Protein AF-A0A931XJT6-F1 (afdb_monomer_lite)

Foldseek 3Di:
DDDDDDDDDDDDDDDPVPPPPDPDDPVPCCPPDPDPPVQPVDQDQQPVPRDTDDDQDCADQVPRHGRPVNLVVQLVVQQVCVVVLFFPFKAKAADPQFDPVSVVRGPDGDHSVGPADPPDDPGPDPSGGNIDMDGHGPPPD

Secondary structure (DSSP, 8-state):
----------PPPPPGGGGSTTSS-TTTHHHHS----STTS--PBPTTT--B--TT-SB-TTT--B-HHHHHHHHHHHHHHHHTTSEEEEEEE--TT--HHHHTTBT-EE-GGGPPPSSPTT---TT----EEEEEETT--

Sequence (141 aa):
MTAQQRQSSVTPRPSPLARVATAVPRWLRGWLYPAPSDSNRDIQRCPGCGNSQEWYVHYCLVCGRALEGHYRRAQQEFAALAGEGAIRGVEVQPQPDACAACRALAGLLYAPAEMPRLPQSGCTHPKGCRCGYSGVGLQYV

Structure (mmCIF, N/CA/C/O backbone):
data_AF-A0A931XJT6-F1
#
_entry.id   AF-A0A931XJT6-F1
#
loop_
_atom_site.group_PDB
_atom_site.id
_atom_site.type_symbol
_atom_site.label_atom_id
_atom_site.label_alt_id
_atom_site.label_comp_id
_atom_site.label_asym_id
_atom_site.label_entity_id
_atom_site.label_seq_id
_atom_site.pdbx_PDB_ins_code
_atom_site.Cartn_x
_atom_site.Cartn_y
_atom_site.Cartn_z
_atom_site.occupancy
_atom_site.B_iso_or_equiv
_atom_site.auth_seq_id
_atom_site.auth_comp_id
_atom_site.auth_asym_id
_atom_site.auth_atom_id
_atom_site.pdbx_PDB_model_num
ATOM 1 N N . MET A 1 1 ? 38.017 36.776 -1.986 1.00 42.69 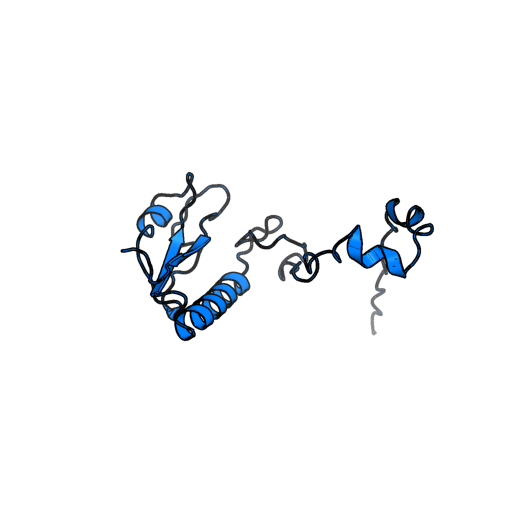1 MET A N 1
ATOM 2 C CA . MET A 1 1 ? 37.606 35.955 -3.145 1.00 42.69 1 MET A CA 1
ATOM 3 C C . MET A 1 1 ? 36.274 35.301 -2.806 1.00 42.69 1 MET A C 1
ATOM 5 O O . MET A 1 1 ? 36.259 34.246 -2.194 1.00 42.69 1 MET A O 1
ATOM 9 N N . THR A 1 2 ? 35.160 35.960 -3.118 1.00 42.94 2 THR A N 1
ATOM 10 C CA . THR A 1 2 ? 33.803 35.471 -2.823 1.00 42.94 2 THR A CA 1
ATOM 11 C C . THR A 1 2 ? 33.007 35.537 -4.119 1.00 42.94 2 THR A C 1
ATOM 13 O O . THR A 1 2 ? 32.684 36.617 -4.607 1.00 42.94 2 THR A O 1
ATOM 16 N N . ALA A 1 3 ? 32.788 34.372 -4.730 1.00 43.56 3 ALA A N 1
ATOM 17 C CA . ALA A 1 3 ? 32.067 34.228 -5.987 1.00 43.56 3 ALA A CA 1
ATOM 18 C C . ALA A 1 3 ? 30.559 34.353 -5.731 1.00 43.56 3 ALA A C 1
ATOM 20 O O . ALA A 1 3 ? 29.959 33.541 -5.030 1.00 43.56 3 ALA A O 1
ATOM 21 N N . GLN A 1 4 ? 29.962 35.405 -6.282 1.00 51.44 4 GLN A N 1
ATOM 22 C CA . GLN A 1 4 ? 28.553 35.743 -6.130 1.00 51.44 4 GLN A CA 1
ATOM 23 C C . GLN A 1 4 ? 27.741 35.011 -7.208 1.00 51.44 4 GLN A C 1
ATOM 25 O O . GLN A 1 4 ? 27.867 35.272 -8.405 1.00 51.44 4 GLN A O 1
ATOM 30 N N . GLN A 1 5 ? 26.941 34.043 -6.772 1.00 58.09 5 GLN A N 1
ATOM 31 C CA . GLN A 1 5 ? 26.177 33.131 -7.617 1.00 58.09 5 GLN A CA 1
ATOM 32 C C . GLN A 1 5 ? 24.893 33.823 -8.110 1.00 58.09 5 GLN A C 1
ATOM 34 O O . GLN A 1 5 ? 24.007 34.148 -7.321 1.00 58.09 5 GLN A O 1
ATOM 39 N N . ARG A 1 6 ? 24.801 34.085 -9.421 1.00 49.81 6 ARG A N 1
ATOM 40 C CA . ARG A 1 6 ? 23.616 34.664 -10.078 1.00 49.81 6 ARG A CA 1
ATOM 41 C C . ARG A 1 6 ? 22.511 33.608 -10.165 1.00 49.81 6 ARG A C 1
ATOM 43 O O . ARG A 1 6 ? 22.689 32.590 -10.827 1.00 49.81 6 ARG A O 1
ATOM 50 N N . GLN A 1 7 ? 21.376 33.853 -9.517 1.00 54.56 7 GLN A N 1
ATOM 51 C CA . GLN A 1 7 ? 20.161 33.059 -9.692 1.00 54.56 7 GLN A CA 1
ATOM 52 C C . GLN A 1 7 ? 19.330 33.669 -10.825 1.00 54.56 7 GLN A C 1
ATOM 54 O O . GLN A 1 7 ? 18.865 34.802 -10.725 1.00 54.56 7 GLN A O 1
ATOM 59 N N . SER A 1 8 ? 19.165 32.916 -11.910 1.00 45.34 8 SER A N 1
ATOM 60 C CA . SER A 1 8 ? 18.288 33.264 -13.028 1.00 45.34 8 SER A CA 1
ATOM 61 C C . SER A 1 8 ? 16.841 32.923 -12.666 1.00 45.34 8 SER A C 1
ATOM 63 O O . SER A 1 8 ? 16.478 31.753 -12.562 1.00 45.34 8 SER A O 1
ATOM 65 N N . SER A 1 9 ? 16.008 33.940 -12.466 1.00 46.00 9 SER A N 1
ATOM 66 C CA . SER A 1 9 ? 14.566 33.804 -12.269 1.00 46.00 9 SER A CA 1
ATOM 67 C C . SER A 1 9 ? 13.872 33.559 -13.613 1.00 46.00 9 SER A C 1
ATOM 69 O O . SER A 1 9 ? 13.748 34.452 -14.447 1.00 46.00 9 SER A O 1
ATOM 71 N N . VAL A 1 10 ? 13.405 32.330 -13.838 1.00 47.62 10 VAL A N 1
ATOM 72 C CA . VAL A 1 10 ? 12.512 32.005 -14.960 1.00 47.62 10 VAL A CA 1
ATOM 73 C C . VAL A 1 10 ? 11.081 32.314 -14.521 1.00 47.62 10 VAL A C 1
ATOM 75 O O . VAL A 1 10 ? 10.522 31.623 -13.670 1.00 47.62 10 VAL A O 1
ATOM 78 N N . THR A 1 11 ? 10.481 33.364 -15.076 1.00 44.47 11 THR A N 1
ATOM 79 C CA . THR A 1 11 ? 9.057 33.678 -14.898 1.00 44.47 11 THR A CA 1
ATOM 80 C C . THR A 1 11 ? 8.193 32.711 -15.720 1.00 44.47 11 THR A C 1
ATOM 82 O O . THR A 1 11 ? 8.427 32.555 -16.921 1.00 44.47 11 THR A O 1
ATOM 85 N N . PRO A 1 12 ? 7.177 32.051 -15.129 1.00 47.59 12 PRO A N 1
ATOM 86 C CA . PRO A 1 12 ? 6.266 31.206 -15.892 1.00 47.59 12 PRO A CA 1
ATOM 87 C C . PRO A 1 12 ? 5.347 32.056 -16.784 1.00 47.59 12 PRO A C 1
ATOM 89 O O . PRO A 1 12 ? 4.778 33.058 -16.348 1.00 47.59 12 PRO A O 1
ATOM 92 N N . ARG A 1 13 ? 5.189 31.641 -18.048 1.00 41.41 13 ARG A N 1
ATOM 93 C CA . ARG A 1 13 ? 4.221 32.220 -18.994 1.00 41.41 13 ARG A CA 1
ATOM 94 C C . ARG A 1 13 ? 2.787 31.977 -18.497 1.00 41.41 13 ARG A C 1
ATOM 96 O O . ARG A 1 13 ? 2.465 30.836 -18.166 1.00 41.41 13 ARG A O 1
ATOM 103 N N . PRO A 1 14 ? 1.902 32.989 -18.497 1.00 45.62 14 PRO A N 1
ATOM 104 C CA . PRO A 1 14 ? 0.492 32.773 -18.198 1.00 45.62 14 PRO A CA 1
ATOM 105 C C . PRO A 1 14 ? -0.196 31.988 -19.324 1.00 45.62 14 PRO A C 1
ATOM 107 O O . PRO A 1 14 ? 0.008 32.256 -20.510 1.00 45.62 14 PRO A O 1
ATOM 110 N N . SER A 1 15 ? -1.025 31.020 -18.930 1.00 45.34 15 SER A N 1
ATOM 111 C CA . SER A 1 15 ? -1.817 30.176 -19.831 1.00 45.34 15 SER A CA 1
ATOM 112 C C . SER A 1 15 ? -2.918 30.981 -20.553 1.00 45.34 15 SER A C 1
ATOM 114 O O . SER A 1 15 ? -3.523 31.869 -19.944 1.00 45.34 15 SER A O 1
ATOM 116 N N . PRO A 1 16 ? -3.251 30.655 -21.819 1.00 48.09 16 PRO A N 1
ATOM 117 C CA . PRO A 1 16 ? -4.210 31.405 -22.645 1.00 48.09 16 PRO A CA 1
ATOM 118 C C . PRO A 1 16 ? -5.663 31.387 -22.130 1.00 48.09 16 PRO A C 1
ATOM 120 O O . PRO A 1 16 ? -6.475 32.203 -22.558 1.00 48.09 16 PRO A O 1
ATOM 123 N N . LEU A 1 17 ? -5.993 30.519 -21.168 1.00 49.47 17 LEU A N 1
ATOM 124 C CA . LEU A 1 17 ? -7.334 30.414 -20.577 1.00 49.47 17 LEU A CA 1
ATOM 125 C C . LEU A 1 17 ? -7.678 31.544 -19.589 1.00 49.47 17 LEU A C 1
ATOM 127 O O . LEU A 1 17 ? -8.844 31.728 -19.248 1.00 49.47 17 LEU A O 1
ATOM 131 N N . ALA A 1 18 ? -6.702 32.350 -19.158 1.00 47.75 18 ALA A N 1
ATOM 132 C CA . ALA A 1 18 ? -6.928 33.418 -18.179 1.00 47.75 18 ALA A CA 1
ATOM 133 C C . ALA A 1 18 ? -7.786 34.592 -18.703 1.00 47.75 18 ALA A C 1
ATOM 135 O O . ALA A 1 18 ? -8.209 35.437 -17.918 1.00 47.75 18 ALA A O 1
ATOM 136 N N . ARG A 1 19 ? -8.054 34.673 -20.015 1.00 48.03 19 ARG A N 1
ATOM 137 C CA . ARG A 1 19 ? -8.720 35.837 -20.629 1.00 48.03 19 ARG A CA 1
ATOM 138 C C . ARG A 1 19 ? -10.248 35.758 -20.738 1.00 48.03 19 ARG A C 1
ATOM 140 O O . ARG A 1 19 ? -10.848 36.763 -21.096 1.00 48.03 19 ARG A O 1
ATOM 147 N N . VAL A 1 20 ? -10.892 34.635 -20.408 1.00 49.38 20 VAL A N 1
ATOM 148 C CA . VAL A 1 20 ? -12.352 34.462 -20.629 1.00 49.38 20 VAL A CA 1
ATOM 149 C C . VAL A 1 20 ? -13.200 34.652 -19.351 1.00 49.38 20 VAL A C 1
ATOM 151 O O . VAL A 1 20 ? -14.418 34.776 -19.413 1.00 49.38 20 VAL A O 1
ATOM 154 N N . ALA A 1 21 ? -12.592 34.751 -18.164 1.00 47.09 21 ALA A N 1
ATOM 155 C CA . ALA A 1 21 ? -13.305 34.637 -16.881 1.00 47.09 21 ALA A CA 1
ATOM 156 C C . ALA A 1 21 ? -13.842 35.951 -16.253 1.00 47.09 21 ALA A C 1
ATOM 158 O O . ALA A 1 21 ? -14.089 35.997 -15.040 1.00 47.09 21 ALA A O 1
ATOM 159 N N . THR A 1 22 ? -14.024 37.032 -17.019 1.00 52.00 22 THR A N 1
ATOM 160 C CA . THR A 1 22 ? -14.419 38.348 -16.465 1.00 52.00 22 THR A CA 1
ATOM 161 C C . THR A 1 22 ? -15.911 38.684 -16.552 1.00 52.00 22 THR A C 1
ATOM 163 O O . THR A 1 22 ? -16.328 39.648 -15.921 1.00 52.00 22 THR A O 1
ATOM 166 N N . ALA A 1 23 ? -16.747 37.886 -17.227 1.00 57.84 23 ALA A N 1
ATOM 167 C CA . ALA A 1 23 ? -18.147 38.258 -17.491 1.00 57.84 23 ALA A CA 1
ATOM 168 C C . ALA A 1 23 ? -19.214 37.637 -16.558 1.00 57.84 23 ALA A C 1
ATOM 170 O O . ALA A 1 23 ? -20.403 37.804 -16.812 1.00 57.84 23 ALA A O 1
ATOM 171 N N . VAL A 1 24 ? -18.840 36.924 -15.483 1.00 56.59 24 VAL A N 1
ATOM 172 C CA . VAL A 1 24 ? -19.825 36.254 -14.600 1.00 56.59 24 VAL A CA 1
ATOM 173 C C . VAL A 1 24 ? -19.908 36.926 -13.219 1.00 56.59 24 VAL A C 1
ATOM 175 O O . VAL A 1 24 ? -18.880 36.968 -12.522 1.00 56.59 24 VAL A O 1
ATOM 178 N N . PRO A 1 25 ? -21.104 37.399 -12.795 1.00 61.91 25 PRO A N 1
ATOM 179 C CA . PRO A 1 25 ? -21.340 38.020 -11.493 1.00 61.91 25 PRO A CA 1
ATOM 180 C C . PRO A 1 25 ? -20.919 37.126 -10.324 1.00 61.91 25 PRO A C 1
ATOM 182 O O . PRO A 1 25 ? -21.180 35.923 -10.301 1.00 61.91 25 PRO A O 1
ATOM 185 N N . ARG A 1 26 ? -20.276 37.732 -9.319 1.00 57.25 26 ARG A N 1
ATOM 186 C CA . ARG A 1 26 ? -19.612 37.039 -8.199 1.00 57.25 26 ARG A CA 1
ATOM 187 C C . ARG A 1 26 ? -20.535 36.122 -7.383 1.00 57.25 26 ARG A C 1
ATOM 189 O O . ARG A 1 26 ? -20.057 35.147 -6.820 1.00 57.25 26 ARG A O 1
ATOM 196 N N . TRP A 1 27 ? -21.831 36.421 -7.345 1.00 62.12 27 TRP A N 1
ATOM 197 C CA . TRP A 1 27 ? -22.847 35.692 -6.579 1.00 62.12 27 TRP A CA 1
ATOM 198 C C . TRP A 1 27 ? -23.390 34.438 -7.291 1.00 62.12 27 TRP A C 1
ATOM 200 O O . TRP A 1 27 ? -23.937 33.566 -6.629 1.00 62.12 27 TRP A O 1
ATOM 210 N N . LEU A 1 28 ? -23.179 34.295 -8.607 1.00 52.34 28 LEU A N 1
ATOM 211 C CA . LEU A 1 28 ? -23.591 33.114 -9.389 1.00 52.34 28 LEU A CA 1
ATOM 212 C C . LEU A 1 28 ? -22.477 32.069 -9.569 1.00 52.34 28 LEU A C 1
ATOM 214 O O . LEU A 1 28 ? -22.733 30.959 -10.032 1.00 52.34 28 LEU A O 1
ATOM 218 N N . ARG A 1 29 ? -21.233 32.383 -9.180 1.00 50.97 29 ARG A N 1
ATOM 219 C CA . ARG A 1 29 ? -20.090 31.465 -9.346 1.00 50.97 29 ARG A CA 1
ATOM 220 C C . ARG A 1 29 ? -20.136 30.229 -8.443 1.00 50.97 29 ARG A C 1
ATOM 222 O O . ARG A 1 29 ? -19.427 29.283 -8.742 1.00 50.97 29 ARG A O 1
ATOM 229 N N . GLY A 1 30 ? -20.948 30.224 -7.382 1.00 49.16 30 GLY A N 1
ATOM 230 C CA . GLY A 1 30 ? -21.030 29.102 -6.435 1.00 49.16 30 GLY A CA 1
ATOM 231 C C . GLY A 1 30 ? -21.931 27.937 -6.864 1.00 49.16 30 GLY A C 1
ATOM 232 O O . GLY A 1 30 ? -21.865 26.887 -6.240 1.00 49.16 30 GLY A O 1
ATOM 233 N N . TRP A 1 31 ? -22.770 28.112 -7.895 1.00 50.03 31 TRP A N 1
ATOM 234 C CA . TRP A 1 31 ? -23.753 27.100 -8.322 1.00 50.03 31 TRP A CA 1
ATOM 235 C C . TRP A 1 31 ? -23.431 26.447 -9.672 1.00 50.03 31 TRP A C 1
ATOM 237 O O . TRP A 1 31 ? -23.758 25.283 -9.867 1.00 50.03 31 TRP A O 1
ATOM 247 N N . LEU A 1 32 ? -22.783 27.162 -10.602 1.00 46.38 32 LEU A N 1
ATOM 248 C CA . LEU A 1 32 ? -22.429 26.598 -11.918 1.00 46.38 32 LEU A CA 1
ATOM 249 C C . LEU A 1 32 ? -21.047 25.937 -11.955 1.00 46.38 32 LEU A C 1
ATOM 251 O O . LEU A 1 32 ? -20.771 25.146 -12.851 1.00 46.38 32 LEU A O 1
ATOM 255 N N . TYR A 1 33 ? -20.192 26.253 -10.987 1.00 45.62 33 TYR A N 1
ATOM 256 C CA . TYR A 1 33 ? -18.911 25.597 -10.791 1.00 45.62 33 TYR A CA 1
ATOM 257 C C . TYR A 1 33 ? -18.805 25.315 -9.296 1.00 45.62 33 TYR A C 1
ATOM 259 O O . TYR A 1 33 ? -18.655 26.274 -8.532 1.00 45.62 33 TYR A O 1
ATOM 267 N N . PRO A 1 34 ? -18.888 24.052 -8.829 1.00 43.53 34 PRO A N 1
ATOM 268 C CA . PRO A 1 34 ? -18.310 23.761 -7.526 1.00 43.53 34 PRO A CA 1
ATOM 269 C C . PRO A 1 34 ? -16.890 24.334 -7.549 1.00 43.53 34 PRO A C 1
ATOM 271 O O . PRO A 1 34 ? -16.205 24.239 -8.577 1.00 43.53 34 PRO A O 1
ATOM 274 N N . ALA A 1 35 ? -16.472 24.999 -6.466 1.00 42.69 35 ALA A N 1
ATOM 275 C CA . ALA A 1 35 ? -15.073 25.379 -6.305 1.00 42.69 35 ALA A CA 1
ATOM 276 C C . ALA A 1 35 ? -14.223 24.181 -6.754 1.00 42.69 35 ALA A C 1
ATOM 278 O O . ALA A 1 35 ? -14.601 23.057 -6.398 1.00 42.69 35 ALA A O 1
ATOM 279 N N . PRO A 1 36 ? -13.171 24.370 -7.579 1.00 41.97 36 PRO A N 1
ATOM 280 C CA . PRO A 1 36 ? -12.309 23.256 -7.930 1.00 41.97 36 PRO A CA 1
ATOM 281 C C . PRO A 1 36 ? -11.991 22.553 -6.617 1.00 41.97 36 PRO A C 1
ATOM 283 O O . PRO A 1 36 ? -11.537 23.204 -5.672 1.00 41.97 36 PRO A O 1
ATOM 286 N N . SER A 1 37 ? -12.340 21.265 -6.531 1.00 49.81 37 SER A N 1
ATOM 287 C CA . SER A 1 37 ? -11.884 20.410 -5.443 1.00 49.81 37 SER A CA 1
ATOM 288 C C . SER A 1 37 ? -10.408 20.712 -5.218 1.00 49.81 37 SER A C 1
ATOM 290 O O . SER A 1 37 ? -9.720 21.089 -6.165 1.00 49.81 37 SER A O 1
ATOM 292 N N . ASP A 1 38 ? -9.911 20.533 -4.005 1.00 42.72 38 ASP A N 1
ATOM 293 C CA . ASP A 1 38 ? -8.503 20.672 -3.612 1.00 42.72 38 ASP A CA 1
ATOM 294 C C . ASP A 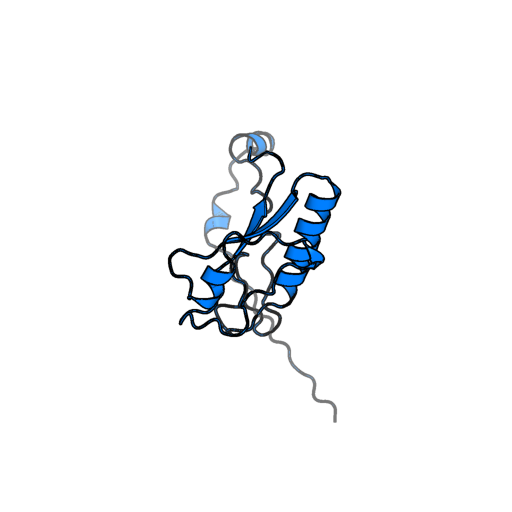1 38 ? -7.508 19.773 -4.415 1.00 42.72 38 ASP A C 1
ATOM 296 O O . ASP A 1 38 ? -6.438 19.419 -3.937 1.00 42.72 38 ASP A O 1
ATOM 300 N N . SER A 1 39 ? -7.789 19.428 -5.675 1.00 50.16 39 SER A N 1
ATOM 301 C CA . SER A 1 39 ? -6.987 18.704 -6.662 1.00 50.16 39 SER A CA 1
ATOM 302 C C . SER A 1 39 ? -5.671 19.390 -7.046 1.00 50.16 39 SER A C 1
ATOM 304 O O . SER A 1 39 ? -5.006 18.944 -7.973 1.00 50.16 39 SER A O 1
ATOM 306 N N . ASN A 1 40 ? -5.281 20.469 -6.361 1.00 42.34 40 ASN A N 1
ATOM 307 C CA . ASN A 1 40 ? -3.974 21.105 -6.522 1.00 42.34 40 ASN A CA 1
ATOM 308 C C . ASN A 1 40 ? -3.162 21.165 -5.214 1.00 42.34 40 ASN A C 1
ATOM 310 O O . ASN A 1 40 ? -2.070 21.730 -5.199 1.00 42.34 40 ASN A O 1
ATOM 314 N N . ARG A 1 41 ? -3.672 20.608 -4.105 1.00 44.16 41 ARG A N 1
ATOM 315 C CA . ARG A 1 41 ? -2.992 20.653 -2.797 1.00 44.16 41 ARG A CA 1
ATOM 316 C C . ARG A 1 41 ? -1.982 19.534 -2.575 1.00 44.16 41 ARG A C 1
ATOM 318 O O . ARG A 1 41 ? -1.218 19.548 -1.618 1.00 44.16 41 ARG A O 1
ATOM 325 N N . ASP A 1 42 ? -1.923 18.624 -3.524 1.00 50.06 42 ASP A N 1
ATOM 326 C CA . ASP A 1 42 ? -1.117 17.432 -3.470 1.00 50.06 42 ASP A CA 1
ATOM 327 C C . ASP A 1 42 ? -0.501 17.294 -4.872 1.00 50.06 42 ASP A C 1
ATOM 329 O O . ASP A 1 42 ? -0.915 16.505 -5.705 1.00 50.06 42 ASP A O 1
ATOM 333 N N . ILE A 1 43 ? 0.521 18.086 -5.176 1.00 54.25 43 ILE A N 1
ATOM 334 C CA . ILE A 1 43 ? 1.489 17.772 -6.231 1.00 54.25 43 ILE A CA 1
ATOM 335 C C . ILE A 1 43 ? 2.841 17.802 -5.531 1.00 54.25 43 ILE A C 1
ATOM 337 O O . ILE A 1 43 ? 3.491 18.844 -5.438 1.00 54.25 43 ILE A O 1
ATOM 341 N N . GLN A 1 44 ? 3.248 16.676 -4.943 1.00 58.03 44 GLN A N 1
ATOM 342 C CA . GLN A 1 44 ? 4.572 16.604 -4.330 1.00 58.03 44 GLN A CA 1
ATOM 343 C C . GLN A 1 44 ? 5.610 16.514 -5.439 1.00 58.03 44 GLN A C 1
ATOM 345 O O . GLN A 1 44 ? 5.518 15.706 -6.366 1.00 58.03 44 GLN A O 1
ATOM 350 N N . ARG A 1 45 ? 6.619 17.375 -5.339 1.00 67.81 45 ARG A N 1
ATOM 351 C CA . ARG A 1 45 ? 7.803 17.280 -6.180 1.00 67.81 45 ARG A CA 1
ATOM 352 C C . ARG A 1 45 ? 8.657 16.135 -5.671 1.00 67.81 45 ARG A C 1
ATOM 354 O O . ARG A 1 45 ? 8.922 16.040 -4.475 1.00 67.81 45 ARG A O 1
ATOM 361 N N . CYS A 1 46 ? 9.131 15.291 -6.580 1.00 64.00 46 CYS A N 1
ATOM 362 C CA . CYS A 1 46 ? 10.119 14.283 -6.230 1.00 64.00 46 CYS A CA 1
ATOM 363 C C . CYS A 1 46 ? 11.337 14.972 -5.575 1.00 64.00 46 CYS A C 1
ATOM 365 O O . CYS A 1 46 ? 11.945 15.823 -6.223 1.00 64.00 46 CYS A O 1
ATOM 367 N N . PRO A 1 47 ? 11.761 14.601 -4.352 1.00 62.22 47 PRO A N 1
ATOM 368 C CA . PRO A 1 47 ? 12.916 15.223 -3.696 1.00 62.22 47 PRO A CA 1
ATOM 369 C C . PRO A 1 47 ? 14.238 14.952 -4.433 1.00 62.22 47 PRO A C 1
ATOM 371 O O . PRO A 1 47 ? 15.227 15.629 -4.187 1.00 62.22 47 PRO A O 1
ATOM 374 N N . GLY A 1 48 ? 14.265 13.969 -5.343 1.00 67.56 48 GLY A N 1
ATOM 375 C CA . GLY A 1 48 ? 15.433 13.662 -6.166 1.00 67.56 48 GLY A CA 1
ATOM 376 C C . GLY A 1 48 ? 15.563 14.531 -7.421 1.00 67.56 48 GLY A C 1
ATOM 377 O O . GLY A 1 48 ? 16.650 15.018 -7.697 1.00 67.56 48 GLY A O 1
ATOM 378 N N . CYS A 1 49 ? 14.488 14.702 -8.200 1.00 75.25 49 CYS A N 1
ATOM 379 C CA . CYS A 1 49 ? 14.548 15.405 -9.496 1.00 75.25 49 CYS A CA 1
ATOM 380 C C . CYS A 1 49 ? 13.686 16.673 -9.579 1.00 75.25 49 CYS A C 1
ATOM 382 O O . CYS A 1 49 ? 13.713 17.367 -10.588 1.00 75.25 49 CYS A O 1
ATOM 384 N N . GLY A 1 50 ? 12.892 16.970 -8.552 1.00 72.25 50 GLY A N 1
ATOM 385 C CA . GLY A 1 50 ? 12.008 18.132 -8.507 1.00 72.25 50 GLY A CA 1
ATOM 386 C C . GLY A 1 50 ? 10.756 18.025 -9.380 1.00 72.25 50 GLY A C 1
ATOM 387 O O . GLY A 1 50 ? 9.949 18.954 -9.359 1.00 72.25 50 GLY A O 1
ATOM 388 N N . ASN A 1 51 ? 10.560 16.927 -10.124 1.00 76.25 51 ASN A N 1
ATOM 389 C CA . ASN A 1 51 ? 9.395 16.801 -10.994 1.00 76.25 51 ASN A CA 1
ATOM 390 C C . ASN A 1 51 ? 8.116 16.559 -10.186 1.00 76.25 51 ASN A C 1
ATOM 392 O O . ASN A 1 51 ? 8.097 15.740 -9.263 1.00 76.25 51 ASN A O 1
ATOM 396 N N . SER A 1 52 ? 7.052 17.262 -10.559 1.00 68.94 52 SER A N 1
ATOM 397 C CA . SER A 1 52 ? 5.694 17.035 -10.074 1.00 68.94 52 SER A CA 1
ATOM 398 C C . SER A 1 52 ? 5.155 15.718 -10.625 1.00 68.94 52 SER A C 1
ATOM 400 O O . SER A 1 52 ? 5.269 15.454 -11.823 1.00 68.94 52 SER A O 1
ATOM 402 N N . GLN A 1 53 ? 4.581 14.885 -9.763 1.00 61.69 53 GLN A N 1
ATOM 403 C CA . GLN A 1 53 ? 3.863 13.674 -10.158 1.00 61.69 53 GLN A CA 1
ATOM 404 C C . GLN A 1 53 ? 2.499 13.665 -9.462 1.00 61.69 53 GLN A C 1
ATOM 406 O O . GLN A 1 53 ? 2.379 14.148 -8.335 1.00 61.69 53 GLN A O 1
ATOM 411 N N . GLU A 1 54 ? 1.485 13.132 -10.139 1.00 55.00 54 GLU A N 1
ATOM 412 C CA . GLU A 1 54 ? 0.189 12.823 -9.531 1.00 55.00 54 GLU A CA 1
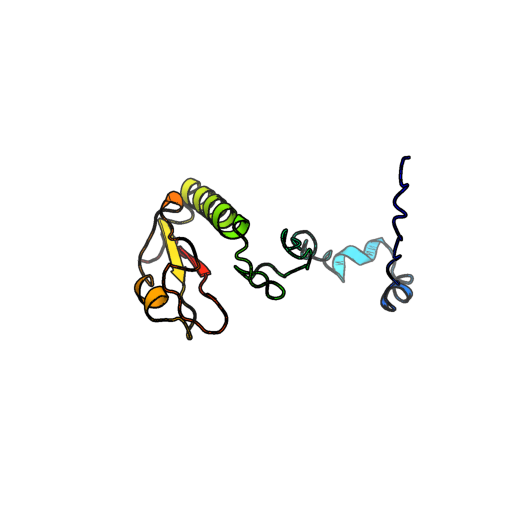ATOM 413 C C . GLU A 1 54 ? 0.321 11.581 -8.628 1.00 55.00 54 GLU A C 1
ATOM 415 O O . GLU A 1 54 ? 1.165 10.715 -8.862 1.00 55.00 54 GLU A O 1
ATOM 420 N N . TRP A 1 55 ? -0.502 11.497 -7.582 1.00 53.62 55 TRP A N 1
ATOM 421 C CA . TRP A 1 55 ? -0.331 10.660 -6.376 1.00 53.62 55 TRP A CA 1
ATOM 422 C C . TRP A 1 55 ? -0.371 9.141 -6.520 1.00 53.62 55 TRP A C 1
ATOM 424 O O . TRP A 1 55 ? -0.392 8.425 -5.524 1.00 53.62 55 TRP A O 1
ATOM 434 N N . TYR A 1 56 ? -0.323 8.621 -7.735 1.00 50.78 56 TYR A N 1
ATOM 435 C CA . TYR A 1 56 ? -0.514 7.199 -7.995 1.00 50.78 56 TYR A CA 1
ATOM 436 C C . TYR A 1 56 ? 0.789 6.432 -8.228 1.00 50.78 56 TYR A C 1
ATOM 438 O O . TYR A 1 56 ? 0.751 5.246 -8.553 1.00 50.78 56 TYR A O 1
ATOM 446 N N . VAL A 1 57 ? 1.952 7.077 -8.076 1.00 55.31 57 VAL A N 1
ATOM 447 C CA . VAL A 1 57 ? 3.236 6.461 -8.431 1.00 55.31 57 VAL A CA 1
ATOM 448 C C . VAL A 1 57 ? 4.151 6.332 -7.213 1.00 55.31 57 VAL A C 1
ATOM 450 O O . VAL A 1 57 ? 4.691 7.308 -6.704 1.00 55.31 57 VAL A O 1
ATOM 453 N N . HIS A 1 58 ? 4.388 5.091 -6.772 1.00 64.44 58 HIS A N 1
ATOM 454 C CA . HIS A 1 58 ? 5.338 4.750 -5.696 1.00 64.44 58 HIS A CA 1
ATOM 455 C C . HIS A 1 58 ? 6.804 5.106 -6.026 1.00 64.44 58 HIS A C 1
ATOM 457 O O . HIS A 1 58 ? 7.691 5.045 -5.170 1.00 64.44 58 HIS A O 1
ATOM 463 N N . TYR A 1 59 ? 7.067 5.489 -7.273 1.00 64.69 59 TYR A N 1
ATOM 464 C CA . TYR A 1 59 ? 8.359 5.888 -7.804 1.00 64.69 59 TYR A CA 1
ATOM 465 C C . TYR A 1 59 ? 8.187 7.119 -8.695 1.00 64.69 59 TYR A C 1
ATOM 467 O O . TYR A 1 59 ? 7.155 7.315 -9.325 1.00 64.69 59 TYR A O 1
ATOM 475 N N . CYS A 1 60 ? 9.205 7.967 -8.787 1.00 64.94 60 CYS A N 1
ATOM 476 C CA . CYS A 1 60 ? 9.171 9.059 -9.754 1.00 64.94 60 CYS A CA 1
ATOM 477 C C . CYS A 1 60 ? 9.340 8.510 -11.181 1.00 64.94 60 CYS A C 1
ATOM 479 O O . CYS A 1 60 ? 10.365 7.892 -11.464 1.00 64.94 60 CYS A O 1
ATOM 481 N N . LEU A 1 61 ? 8.408 8.791 -12.101 1.00 62.56 61 LEU A N 1
ATOM 482 C CA . LEU A 1 61 ? 8.510 8.340 -13.501 1.00 62.56 61 LEU A CA 1
ATOM 483 C C . LEU A 1 61 ? 9.709 8.941 -14.255 1.00 62.56 61 LEU A C 1
ATOM 485 O O . LEU A 1 61 ? 10.124 8.392 -15.268 1.00 62.56 61 LEU A O 1
ATOM 489 N N . VAL A 1 62 ? 10.269 10.056 -13.770 1.00 69.94 62 VAL A N 1
ATOM 490 C CA . VAL A 1 62 ? 11.410 10.730 -14.414 1.00 69.94 62 VAL A CA 1
ATOM 491 C C . VAL A 1 62 ? 12.749 10.171 -13.956 1.00 69.94 62 VAL A C 1
ATOM 493 O O . VAL A 1 62 ? 13.620 9.931 -14.783 1.00 69.94 62 VAL A O 1
ATOM 496 N N . CYS A 1 63 ? 12.942 9.979 -12.650 1.00 66.44 63 CYS A N 1
ATOM 497 C CA . CYS A 1 63 ? 14.241 9.558 -12.115 1.00 66.44 63 CYS A CA 1
ATOM 498 C C . CYS A 1 63 ? 14.260 8.136 -11.542 1.00 66.44 63 CYS A C 1
ATOM 500 O O . CYS A 1 63 ? 15.295 7.706 -11.043 1.00 66.44 63 CYS A O 1
ATOM 502 N N . GLY A 1 64 ? 13.132 7.421 -11.552 1.00 61.03 64 GLY A N 1
ATOM 503 C CA . GLY A 1 64 ? 13.022 6.037 -11.080 1.00 61.03 64 GLY A CA 1
ATOM 504 C C . GLY A 1 64 ? 13.178 5.851 -9.567 1.00 61.03 64 GLY A C 1
ATOM 505 O O . GLY A 1 64 ? 13.132 4.724 -9.081 1.00 61.03 64 GLY A O 1
ATOM 506 N N . ARG A 1 65 ? 13.361 6.930 -8.794 1.00 62.62 65 ARG A N 1
ATOM 507 C CA . ARG A 1 65 ? 13.565 6.847 -7.343 1.00 62.62 65 ARG A CA 1
ATOM 508 C C . ARG A 1 65 ? 12.259 6.476 -6.642 1.00 62.62 65 ARG A C 1
ATOM 510 O O . ARG A 1 65 ? 11.249 7.153 -6.846 1.00 62.62 65 ARG A O 1
ATOM 517 N N . ALA A 1 66 ? 12.312 5.459 -5.782 1.00 62.59 66 ALA A N 1
ATOM 518 C CA . ALA A 1 66 ? 11.239 5.152 -4.845 1.00 62.59 66 ALA A CA 1
ATOM 519 C C . ALA A 1 66 ? 11.014 6.352 -3.916 1.00 62.59 66 ALA A C 1
ATOM 521 O O . ALA A 1 66 ? 11.948 6.904 -3.328 1.00 62.59 66 ALA A O 1
ATOM 522 N N . LEU A 1 67 ? 9.770 6.794 -3.819 1.00 66.00 67 LEU A N 1
ATOM 523 C CA . LEU A 1 67 ? 9.394 7.910 -2.966 1.00 66.00 67 LEU A CA 1
ATOM 524 C C . LEU A 1 67 ? 9.091 7.339 -1.577 1.00 66.00 67 LEU A C 1
ATOM 526 O O . LEU A 1 67 ? 7.948 7.038 -1.250 1.00 66.00 67 LEU A O 1
ATOM 530 N N . GLU A 1 68 ? 10.139 7.191 -0.763 1.00 62.06 68 GLU A N 1
ATOM 531 C CA . GLU A 1 68 ? 10.113 6.676 0.621 1.00 62.06 68 GLU A CA 1
ATOM 532 C C . GLU A 1 68 ? 8.981 7.287 1.485 1.00 62.06 68 GLU A C 1
ATOM 534 O O . GLU A 1 68 ? 8.453 6.652 2.398 1.00 62.06 68 GLU A O 1
ATOM 539 N N . GLY A 1 69 ? 8.556 8.515 1.160 1.00 67.50 69 GLY A N 1
ATOM 540 C CA . GLY A 1 69 ? 7.446 9.208 1.814 1.00 67.50 69 GLY A CA 1
ATOM 541 C C . GLY A 1 69 ? 6.060 8.588 1.592 1.00 67.50 69 GLY A C 1
ATOM 542 O O . GLY A 1 69 ? 5.216 8.713 2.477 1.00 67.50 69 GLY A O 1
ATOM 543 N N . HIS A 1 70 ? 5.810 7.891 0.476 1.00 71.88 70 HIS A N 1
ATOM 544 C CA . HIS A 1 70 ? 4.490 7.301 0.209 1.00 71.88 70 HIS A CA 1
ATOM 545 C C . HIS A 1 70 ? 4.179 6.130 1.132 1.00 71.88 70 HIS A C 1
ATOM 547 O O . HIS A 1 70 ? 3.055 6.021 1.607 1.00 71.88 70 HIS A O 1
ATOM 553 N N . TYR A 1 71 ? 5.171 5.287 1.433 1.00 80.12 71 TYR A N 1
ATOM 554 C CA . TYR A 1 71 ? 4.970 4.167 2.349 1.00 80.12 71 TYR A CA 1
ATOM 555 C C . TYR A 1 71 ? 4.584 4.655 3.746 1.00 80.12 71 TYR A C 1
ATOM 557 O O . TYR A 1 71 ? 3.572 4.220 4.284 1.00 80.12 71 TYR A O 1
ATOM 565 N N . ARG A 1 72 ? 5.351 5.602 4.306 1.00 82.56 72 ARG A N 1
ATOM 566 C CA . ARG A 1 72 ? 5.093 6.133 5.652 1.00 82.56 72 ARG A CA 1
ATOM 567 C C . ARG A 1 72 ? 3.727 6.814 5.740 1.00 82.56 72 ARG A C 1
ATOM 569 O O . ARG A 1 72 ? 3.043 6.644 6.742 1.00 82.56 72 ARG A O 1
ATOM 576 N N . ARG A 1 73 ? 3.330 7.564 4.707 1.00 82.06 73 ARG A N 1
ATOM 577 C CA . ARG A 1 73 ? 2.030 8.242 4.682 1.00 82.06 73 ARG A CA 1
ATOM 578 C C . ARG A 1 73 ? 0.875 7.243 4.614 1.00 82.06 73 ARG A C 1
ATOM 580 O O . ARG A 1 73 ? -0.007 7.313 5.458 1.00 82.06 73 ARG A O 1
ATOM 587 N N . ALA A 1 74 ? 0.943 6.268 3.706 1.00 85.56 74 ALA A N 1
ATOM 588 C CA . ALA A 1 74 ? -0.052 5.199 3.637 1.00 85.56 74 ALA A CA 1
ATOM 589 C C . ALA A 1 74 ? -0.151 4.446 4.977 1.00 85.56 74 ALA A C 1
ATOM 591 O O . ALA A 1 74 ? -1.244 4.185 5.465 1.00 85.56 74 ALA A O 1
ATOM 592 N N . GLN A 1 75 ? 0.986 4.186 5.632 1.00 89.31 75 GLN A N 1
ATOM 593 C CA . GLN A 1 75 ? 1.025 3.579 6.964 1.00 89.31 75 GLN A CA 1
ATOM 594 C C . GLN A 1 75 ? 0.247 4.394 8.002 1.00 89.31 75 GLN A C 1
ATOM 596 O O . GLN A 1 75 ? -0.513 3.831 8.784 1.00 89.31 75 GLN A O 1
ATOM 601 N N . GLN A 1 76 ? 0.436 5.715 8.011 1.00 89.94 76 GLN A N 1
ATOM 602 C CA . GLN A 1 76 ? -0.241 6.632 8.931 1.00 89.94 76 GLN A CA 1
ATOM 603 C C . GLN A 1 76 ? -1.741 6.732 8.645 1.00 89.94 76 GLN A C 1
ATOM 605 O O . GLN A 1 76 ? -2.536 6.694 9.579 1.00 89.94 76 GLN A O 1
ATOM 610 N N . GLU A 1 77 ? -2.126 6.821 7.373 1.00 90.44 77 GLU A N 1
ATOM 611 C CA . GLU A 1 77 ? -3.527 6.883 6.945 1.00 90.44 77 GLU A CA 1
ATOM 612 C C . GLU A 1 77 ? -4.278 5.610 7.346 1.00 90.44 77 GLU A C 1
ATOM 614 O O . GLU A 1 77 ? -5.310 5.680 8.011 1.00 90.44 77 GLU A O 1
ATOM 619 N N . PHE A 1 78 ? -3.729 4.433 7.038 1.00 93.25 78 PHE A N 1
ATOM 620 C CA . PHE A 1 78 ? -4.351 3.175 7.444 1.00 93.25 78 PHE A CA 1
ATOM 621 C C . PHE A 1 78 ? -4.314 2.957 8.959 1.00 93.25 78 PHE A C 1
ATOM 623 O O . PHE A 1 78 ? -5.243 2.367 9.503 1.00 93.25 78 PHE A O 1
ATOM 630 N N . ALA A 1 79 ? -3.286 3.440 9.662 1.00 93.81 79 ALA A N 1
ATOM 631 C CA . ALA A 1 79 ? -3.257 3.389 11.122 1.00 93.81 79 ALA A CA 1
ATOM 632 C C . ALA A 1 79 ? -4.383 4.229 11.744 1.00 93.81 79 ALA A C 1
ATOM 634 O O . ALA A 1 79 ? -5.024 3.767 12.685 1.00 93.81 79 ALA A O 1
ATOM 635 N N . ALA A 1 80 ? -4.656 5.419 11.199 1.00 92.56 80 ALA A N 1
ATOM 636 C CA . ALA A 1 80 ? -5.776 6.250 11.632 1.00 92.56 80 ALA A CA 1
ATOM 637 C C . ALA A 1 80 ? -7.121 5.546 11.383 1.00 92.56 80 ALA A C 1
ATOM 639 O O . ALA A 1 80 ? -7.902 5.376 12.315 1.00 92.56 80 ALA A O 1
ATOM 640 N N . LEU A 1 81 ? -7.336 5.025 10.169 1.00 91.62 81 LEU A N 1
ATOM 641 C CA . LEU A 1 81 ? -8.560 4.293 9.815 1.00 91.62 81 LEU A CA 1
ATOM 642 C C . LEU A 1 81 ? -8.776 3.040 10.677 1.00 91.62 81 LEU A C 1
ATOM 644 O O . LEU A 1 81 ? -9.908 2.719 11.036 1.00 91.62 81 LEU A O 1
ATOM 648 N N . ALA A 1 82 ? -7.706 2.320 11.017 1.00 92.06 82 ALA A N 1
ATOM 649 C CA . ALA A 1 82 ? -7.785 1.167 11.909 1.00 92.06 82 ALA A CA 1
ATOM 650 C C . ALA A 1 82 ? -8.105 1.590 13.352 1.00 92.06 82 ALA A C 1
ATOM 652 O O . ALA A 1 82 ? -8.908 0.937 14.013 1.00 92.06 82 ALA A O 1
ATOM 653 N N . GLY A 1 83 ? -7.523 2.697 13.829 1.00 92.19 83 GLY A N 1
ATOM 654 C CA . GLY A 1 83 ? -7.813 3.267 15.149 1.00 92.19 83 GLY A CA 1
ATOM 655 C C . GLY A 1 83 ? -9.261 3.743 15.304 1.00 92.19 83 GLY A C 1
ATOM 656 O O . GLY A 1 83 ? -9.826 3.644 16.389 1.00 92.19 83 GLY A O 1
ATOM 657 N N . GLU A 1 84 ? -9.879 4.194 14.212 1.00 92.56 84 GLU A N 1
ATOM 658 C CA . GLU A 1 84 ? -11.303 4.550 14.139 1.00 92.56 84 GLU A CA 1
ATOM 659 C C . GLU A 1 84 ? -12.227 3.327 13.977 1.00 92.56 84 GLU A C 1
ATOM 661 O O . GLU A 1 84 ? -13.449 3.460 14.014 1.00 92.56 84 GLU A O 1
ATOM 666 N N . GLY A 1 85 ? -11.667 2.128 13.782 1.00 91.75 85 GLY A N 1
ATOM 667 C CA . GLY A 1 85 ? -12.431 0.910 13.511 1.00 91.75 85 GLY A CA 1
ATOM 668 C C . GLY A 1 85 ? -13.063 0.865 12.114 1.00 91.75 85 GLY A C 1
ATOM 669 O O . GLY A 1 85 ? -13.914 0.018 11.861 1.00 91.75 85 GLY A O 1
ATOM 670 N N . ALA A 1 86 ? -12.663 1.744 11.189 1.00 90.44 86 ALA A N 1
ATOM 671 C CA . ALA A 1 86 ? -13.181 1.759 9.820 1.00 90.44 86 ALA A CA 1
ATOM 672 C C . ALA A 1 86 ? -12.674 0.564 8.991 1.00 90.44 86 ALA A C 1
ATOM 674 O O . ALA A 1 86 ? -13.366 0.070 8.098 1.00 90.44 86 ALA A O 1
ATOM 675 N N . ILE A 1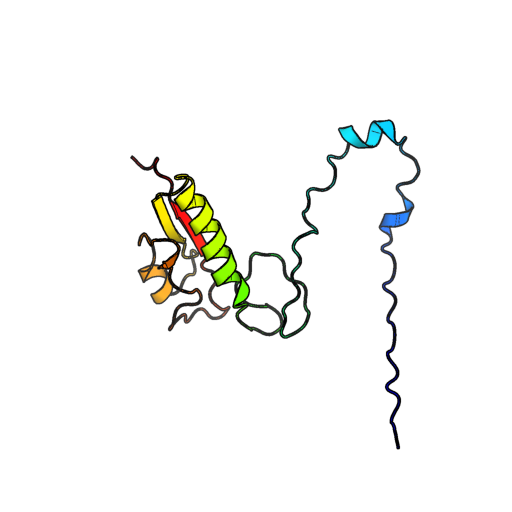 87 ? -11.468 0.079 9.300 1.00 93.56 87 ILE A N 1
ATOM 676 C CA . ILE A 1 87 ? -10.845 -1.073 8.645 1.00 93.56 87 ILE A CA 1
ATOM 677 C C . ILE A 1 87 ? -10.369 -2.094 9.678 1.00 93.56 87 ILE A C 1
ATOM 679 O O . ILE A 1 87 ? -9.943 -1.738 10.774 1.00 93.56 87 ILE A O 1
ATOM 683 N N . ARG A 1 88 ? -10.389 -3.374 9.299 1.00 92.50 88 ARG A N 1
ATOM 684 C CA . ARG A 1 88 ? -9.789 -4.469 10.078 1.00 92.50 88 ARG A CA 1
ATOM 685 C C . ARG A 1 88 ? -8.294 -4.638 9.811 1.00 92.50 88 ARG A C 1
ATOM 687 O O . ARG A 1 88 ? -7.591 -5.259 10.600 1.00 92.50 88 ARG A O 1
ATOM 694 N N . GLY A 1 89 ? -7.825 -4.138 8.673 1.00 92.94 89 GLY A N 1
ATOM 695 C CA . GLY A 1 89 ? -6.443 -4.261 8.239 1.00 92.94 89 GLY A CA 1
ATOM 696 C C . GLY A 1 89 ? -6.253 -3.787 6.806 1.00 92.94 89 GLY A C 1
ATOM 697 O O . GLY A 1 89 ? -7.172 -3.264 6.174 1.00 92.94 89 GLY A O 1
ATOM 698 N N . VAL A 1 90 ? -5.041 -3.980 6.311 1.00 93.94 90 VAL A N 1
ATOM 699 C CA . VAL A 1 90 ? -4.591 -3.548 4.991 1.00 93.94 90 VAL A CA 1
ATOM 700 C C . VAL A 1 90 ? -4.175 -4.773 4.198 1.00 93.94 90 VAL A C 1
ATOM 702 O O . VAL A 1 90 ? -3.482 -5.639 4.721 1.00 93.94 90 VAL A O 1
ATOM 705 N N . GLU A 1 91 ? -4.552 -4.840 2.933 1.00 93.75 91 GLU A N 1
ATOM 706 C CA . GLU A 1 91 ? -4.071 -5.855 2.002 1.00 93.75 91 GLU A CA 1
ATOM 707 C C . GLU A 1 91 ? -3.274 -5.214 0.866 1.00 93.75 91 GLU A C 1
ATOM 709 O O . GLU A 1 91 ? -3.480 -4.050 0.504 1.00 93.75 91 GLU A O 1
ATOM 714 N N . VAL A 1 92 ? -2.354 -5.979 0.281 1.00 91.06 92 VAL A N 1
ATOM 715 C CA . VAL A 1 92 ? -1.699 -5.576 -0.965 1.00 91.06 92 VAL A CA 1
ATOM 716 C C . VAL A 1 92 ? -2.623 -5.925 -2.119 1.00 91.06 92 VAL A C 1
ATOM 718 O O . VAL A 1 92 ? -2.982 -7.087 -2.303 1.00 91.06 92 VAL A O 1
ATOM 721 N N . GLN A 1 93 ? -2.962 -4.926 -2.929 1.00 91.06 93 GLN A N 1
ATOM 722 C CA . GLN A 1 93 ? -3.760 -5.108 -4.131 1.00 91.06 93 GLN A CA 1
ATOM 723 C C . GLN A 1 93 ? -2.830 -5.176 -5.352 1.00 91.06 93 GLN A C 1
ATOM 725 O O . GLN A 1 93 ? -2.371 -4.136 -5.853 1.00 91.06 93 GLN A O 1
ATOM 730 N N . PRO A 1 94 ? -2.479 -6.388 -5.827 1.00 89.06 94 PRO A N 1
ATOM 731 C CA . PRO A 1 94 ? -1.675 -6.528 -7.027 1.00 89.06 94 PRO A CA 1
ATOM 732 C C . PRO A 1 94 ? -2.451 -6.040 -8.251 1.00 89.06 94 PRO A C 1
ATOM 734 O O . PRO A 1 94 ? -3.651 -6.267 -8.389 1.00 89.06 94 PRO A O 1
ATOM 737 N N . GLN A 1 95 ? -1.743 -5.407 -9.181 1.00 88.50 95 GLN A N 1
ATOM 738 C CA . GLN A 1 95 ? -2.301 -5.107 -10.498 1.00 88.50 95 GLN A CA 1
ATOM 739 C C . GLN A 1 95 ? -2.484 -6.391 -11.330 1.00 88.50 95 GLN A C 1
ATOM 741 O O . GLN A 1 95 ? -1.808 -7.393 -11.072 1.00 88.50 95 GLN A O 1
ATOM 746 N N . PRO A 1 96 ? -3.333 -6.379 -12.375 1.00 87.56 96 PRO A N 1
ATOM 747 C CA . PRO A 1 96 ? -3.512 -7.535 -13.257 1.00 87.56 96 PRO A CA 1
ATOM 748 C C . PRO A 1 96 ? -2.210 -8.032 -13.907 1.00 87.56 96 PRO A C 1
ATOM 750 O O . PRO A 1 96 ? -2.070 -9.227 -14.167 1.00 87.56 96 PRO A O 1
ATOM 753 N N . ASP A 1 97 ? -1.245 -7.135 -14.125 1.00 86.81 97 ASP A N 1
ATOM 754 C CA . ASP A 1 97 ? 0.097 -7.390 -14.666 1.00 86.81 97 ASP A CA 1
ATOM 755 C C . ASP A 1 97 ? 1.168 -7.619 -13.580 1.00 86.81 97 ASP A C 1
ATOM 757 O O . ASP A 1 97 ? 2.360 -7.678 -13.879 1.00 86.81 97 ASP A O 1
ATOM 761 N N . ALA A 1 98 ? 0.778 -7.778 -12.311 1.00 87.25 98 ALA A N 1
ATOM 762 C CA . ALA A 1 98 ? 1.722 -7.937 -11.210 1.00 87.25 98 ALA A CA 1
ATOM 763 C C . ALA A 1 98 ? 2.624 -9.171 -11.371 1.00 87.25 98 ALA A C 1
ATOM 765 O O . ALA A 1 98 ? 2.193 -10.243 -11.816 1.00 87.25 98 ALA A O 1
ATOM 766 N N . CYS A 1 99 ? 3.880 -9.023 -10.939 1.00 89.25 99 CYS A N 1
ATOM 767 C CA . CYS A 1 99 ? 4.854 -10.111 -10.891 1.00 89.25 99 CYS A CA 1
ATOM 768 C C . CYS A 1 99 ? 4.486 -11.167 -9.832 1.00 89.25 99 CYS A C 1
ATOM 770 O O . CYS A 1 99 ? 3.695 -10.902 -8.924 1.00 89.25 99 CYS A O 1
ATOM 772 N N . ALA A 1 100 ? 5.097 -12.353 -9.919 1.00 90.00 100 ALA A N 1
ATOM 773 C CA . ALA A 1 100 ? 4.833 -13.463 -8.998 1.00 90.00 100 ALA A CA 1
ATOM 774 C C . ALA A 1 100 ? 5.049 -13.084 -7.519 1.00 90.00 100 ALA A C 1
ATOM 776 O O . ALA A 1 100 ? 4.219 -13.423 -6.681 1.00 90.00 100 ALA A O 1
ATOM 777 N N . ALA A 1 101 ? 6.096 -12.307 -7.215 1.00 88.00 101 ALA A N 1
ATOM 778 C CA . ALA A 1 101 ? 6.376 -11.841 -5.855 1.00 88.00 101 ALA A CA 1
ATOM 779 C C . ALA A 1 101 ? 5.236 -10.979 -5.287 1.00 88.00 101 ALA A C 1
ATOM 781 O O . ALA A 1 101 ? 4.810 -11.177 -4.155 1.00 88.00 101 ALA A O 1
ATOM 782 N N . CYS A 1 102 ? 4.690 -10.054 -6.081 1.00 87.69 102 CYS A N 1
ATOM 783 C CA . CYS A 1 102 ? 3.574 -9.217 -5.640 1.00 87.69 102 CYS A CA 1
ATOM 784 C C . CYS A 1 102 ? 2.256 -9.995 -5.542 1.00 87.69 102 CYS A C 1
ATOM 786 O O . CYS A 1 102 ? 1.454 -9.708 -4.661 1.00 87.69 102 CYS A O 1
ATOM 788 N N . ARG A 1 103 ? 2.028 -10.988 -6.414 1.00 90.62 103 ARG A N 1
ATOM 789 C CA . ARG A 1 103 ? 0.840 -11.857 -6.333 1.00 90.62 103 ARG A CA 1
ATOM 790 C C . ARG A 1 103 ? 0.836 -12.721 -5.078 1.00 90.62 103 ARG A C 1
ATOM 792 O O . ARG A 1 103 ? -0.234 -12.972 -4.544 1.00 90.62 103 ARG A O 1
ATOM 799 N N . ALA A 1 104 ? 2.005 -13.133 -4.594 1.00 91.56 104 ALA A N 1
ATOM 800 C CA . ALA A 1 104 ? 2.117 -13.901 -3.356 1.00 91.56 104 ALA A CA 1
ATOM 801 C C . ALA A 1 104 ? 1.664 -13.115 -2.110 1.00 91.56 104 ALA A C 1
ATOM 803 O O . ALA A 1 104 ? 1.353 -13.723 -1.093 1.00 91.56 104 ALA A O 1
ATOM 804 N N . LEU A 1 105 ? 1.609 -11.780 -2.189 1.00 90.50 105 LEU A N 1
ATOM 805 C CA . LEU A 1 105 ? 1.092 -10.928 -1.114 1.00 90.50 105 LEU A CA 1
ATOM 806 C C . LEU A 1 105 ? -0.420 -10.688 -1.188 1.00 90.50 105 LEU A C 1
ATOM 808 O O . LEU A 1 105 ? -0.991 -10.087 -0.280 1.00 90.50 105 LEU A O 1
ATOM 812 N N . ALA A 1 106 ? -1.065 -11.107 -2.276 1.00 89.25 106 ALA A N 1
ATOM 813 C CA . ALA A 1 106 ? -2.487 -10.886 -2.481 1.00 89.25 106 ALA A CA 1
ATOM 814 C C . ALA A 1 106 ? -3.314 -11.669 -1.455 1.00 89.25 106 ALA A C 1
ATOM 816 O O . ALA A 1 106 ? -3.031 -12.835 -1.185 1.00 89.25 106 ALA A O 1
ATOM 817 N N . GLY A 1 107 ? -4.351 -11.034 -0.906 1.00 87.38 107 GLY A N 1
ATOM 818 C CA . GLY A 1 107 ? -5.259 -11.659 0.062 1.00 87.38 107 GLY A CA 1
ATOM 819 C C . GLY A 1 107 ? -4.668 -11.865 1.462 1.00 87.38 107 GLY A C 1
ATOM 820 O O . GLY A 1 107 ? -5.363 -12.372 2.342 1.00 87.38 107 GLY A O 1
ATOM 821 N N . LEU A 1 108 ? -3.414 -11.463 1.696 1.00 93.56 108 LEU A N 1
ATOM 822 C CA . LEU A 1 108 ? -2.849 -11.387 3.038 1.00 93.56 108 LEU A CA 1
ATOM 823 C C . LEU A 1 108 ? -3.303 -10.088 3.706 1.00 93.56 108 LEU A C 1
ATOM 825 O O . LEU A 1 108 ? -3.177 -9.003 3.136 1.00 93.56 108 LEU A O 1
ATOM 829 N N . LEU A 1 109 ? -3.826 -10.218 4.925 1.00 94.50 109 LEU A N 1
ATOM 830 C CA . LEU A 1 109 ? -4.243 -9.089 5.744 1.00 94.50 109 LEU A CA 1
ATOM 831 C C . LEU A 1 109 ? -3.128 -8.723 6.722 1.00 94.50 109 LEU A C 1
ATOM 833 O O . LEU A 1 109 ? -2.701 -9.553 7.522 1.00 94.50 109 LEU A O 1
ATOM 837 N N . TYR A 1 110 ? -2.714 -7.465 6.685 1.00 94.94 110 TYR A N 1
ATOM 838 C CA . TYR A 1 110 ? -1.685 -6.897 7.542 1.00 94.94 110 TYR A CA 1
ATOM 839 C C . TYR A 1 110 ? -2.284 -5.871 8.498 1.00 94.94 110 TYR A C 1
ATOM 841 O O . TYR A 1 110 ? -3.184 -5.107 8.131 1.00 94.94 110 TYR A O 1
ATOM 849 N N . ALA A 1 111 ? -1.731 -5.778 9.707 1.00 94.44 111 ALA A N 1
ATOM 850 C CA . ALA A 1 111 ? -1.892 -4.566 10.495 1.00 94.44 111 ALA A CA 1
ATOM 851 C C . ALA A 1 111 ? -1.201 -3.393 9.766 1.00 94.44 111 ALA A C 1
ATOM 853 O O . ALA A 1 111 ? -0.169 -3.607 9.123 1.00 94.44 111 ALA A O 1
ATOM 854 N N . PRO A 1 112 ? -1.686 -2.142 9.883 1.00 92.50 112 PRO A N 1
ATOM 855 C CA . PRO A 1 112 ? -1.047 -0.995 9.231 1.00 92.50 112 PRO A CA 1
ATOM 856 C C . PRO A 1 112 ? 0.461 -0.882 9.521 1.00 92.50 112 PRO A C 1
ATOM 858 O O . PRO A 1 112 ? 1.255 -0.611 8.623 1.00 92.50 112 PRO A O 1
ATOM 861 N N . ALA A 1 113 ? 0.887 -1.171 10.754 1.00 91.56 113 ALA A N 1
ATOM 862 C CA . ALA A 1 113 ? 2.300 -1.149 11.142 1.00 91.56 113 ALA A CA 1
ATOM 863 C C . ALA A 1 113 ? 3.151 -2.243 10.462 1.00 91.56 113 ALA A C 1
ATOM 865 O O . ALA A 1 113 ? 4.348 -2.044 10.259 1.00 91.56 113 ALA A O 1
ATOM 866 N N . GLU A 1 114 ? 2.532 -3.359 10.081 1.00 93.06 114 GLU A N 1
ATOM 867 C CA . GLU A 1 114 ? 3.175 -4.549 9.509 1.00 93.06 114 GLU A CA 1
ATOM 868 C C . GLU A 1 114 ? 3.028 -4.632 7.986 1.00 93.06 114 GLU A C 1
ATOM 870 O O . GLU A 1 114 ? 3.547 -5.561 7.364 1.00 93.06 114 GLU A O 1
ATOM 875 N N . MET A 1 115 ? 2.319 -3.677 7.372 1.00 91.25 115 MET A N 1
ATOM 876 C CA . MET A 1 115 ? 2.088 -3.686 5.933 1.00 91.25 115 MET A CA 1
ATOM 877 C C . MET A 1 115 ? 3.429 -3.713 5.181 1.00 91.25 115 MET A C 1
ATOM 879 O O . MET A 1 115 ? 4.344 -2.957 5.510 1.00 91.25 115 MET A O 1
ATOM 883 N N . PRO A 1 116 ? 3.590 -4.577 4.173 1.00 89.88 116 PRO A N 1
ATOM 884 C CA . PRO A 1 116 ? 4.888 -4.806 3.566 1.00 89.88 116 PRO A CA 1
ATOM 885 C C . PRO A 1 116 ? 5.242 -3.647 2.627 1.00 89.88 116 PRO A C 1
ATOM 887 O O . PRO A 1 116 ? 4.395 -3.150 1.893 1.00 89.88 116 PRO A O 1
ATOM 890 N N . ARG A 1 117 ? 6.505 -3.205 2.612 1.00 87.38 117 ARG A N 1
ATOM 891 C CA . ARG A 1 117 ? 6.941 -2.086 1.755 1.00 87.38 117 ARG A CA 1
ATOM 892 C C . ARG A 1 117 ? 6.815 -2.422 0.271 1.00 87.38 117 ARG A C 1
ATOM 894 O O . ARG A 1 117 ? 7.390 -3.396 -0.201 1.00 87.38 117 ARG A O 1
ATOM 901 N N . LEU A 1 118 ? 6.123 -1.585 -0.490 1.00 84.00 118 LEU A N 1
ATOM 902 C CA . LEU A 1 118 ? 6.123 -1.631 -1.951 1.00 84.00 118 LEU A CA 1
ATOM 903 C C . LEU A 1 118 ? 7.134 -0.609 -2.505 1.00 84.00 118 LEU A C 1
ATOM 905 O O . LEU A 1 118 ? 7.117 0.541 -2.061 1.00 84.00 118 LEU A O 1
ATOM 909 N N . PRO A 1 119 ? 7.994 -0.979 -3.475 1.00 84.50 119 PRO A N 1
ATOM 910 C CA . PRO A 1 119 ? 8.141 -2.301 -4.094 1.00 84.50 119 PRO A CA 1
ATOM 911 C C . PRO A 1 119 ? 8.714 -3.357 -3.134 1.00 84.50 119 PRO A C 1
ATOM 913 O O . PRO A 1 119 ? 9.629 -3.069 -2.368 1.00 84.50 119 PRO A O 1
ATOM 916 N N . GLN A 1 120 ? 8.217 -4.594 -3.227 1.00 82.75 120 GLN A N 1
ATOM 917 C CA . GLN A 1 120 ? 8.819 -5.726 -2.518 1.00 82.75 120 GLN A CA 1
ATOM 918 C C . GLN A 1 120 ? 10.220 -6.044 -3.031 1.00 82.75 120 GLN A C 1
ATOM 920 O O . GLN A 1 120 ? 10.510 -5.879 -4.223 1.00 82.75 120 GLN A O 1
ATOM 925 N N . SER A 1 121 ? 11.056 -6.587 -2.145 1.00 78.56 121 SER A N 1
ATOM 926 C CA . SER A 1 121 ? 12.305 -7.231 -2.539 1.00 78.56 121 SER A CA 1
ATOM 927 C C . SER A 1 121 ? 11.997 -8.345 -3.545 1.00 78.56 121 SER A C 1
ATOM 929 O O . SER A 1 121 ? 11.228 -9.262 -3.274 1.00 78.56 121 SER A O 1
ATOM 931 N N . GLY A 1 122 ? 12.554 -8.231 -4.751 1.00 79.38 122 GLY A N 1
ATOM 932 C CA . GLY A 1 122 ? 12.289 -9.181 -5.837 1.00 79.38 122 GLY A CA 1
ATOM 933 C C . GLY A 1 122 ? 11.131 -8.809 -6.769 1.00 79.38 122 GLY A C 1
ATOM 934 O O . GLY A 1 122 ? 10.720 -9.640 -7.575 1.00 79.38 122 GLY A O 1
ATOM 935 N N . CYS A 1 123 ? 10.613 -7.576 -6.728 1.00 83.94 123 CYS A N 1
ATOM 936 C CA . CYS A 1 123 ? 9.736 -7.091 -7.794 1.00 83.94 123 CYS A CA 1
ATOM 937 C C . CYS A 1 123 ? 10.492 -7.047 -9.137 1.00 83.94 123 CYS A C 1
ATOM 939 O O . CYS A 1 123 ? 11.416 -6.256 -9.308 1.00 83.94 123 CYS A O 1
ATOM 941 N N . THR A 1 124 ? 10.059 -7.856 -10.107 1.00 85.69 124 THR A N 1
ATOM 942 C CA . THR A 1 124 ? 10.690 -7.989 -11.437 1.00 85.69 124 THR A CA 1
ATOM 943 C C . THR A 1 124 ? 9.935 -7.276 -12.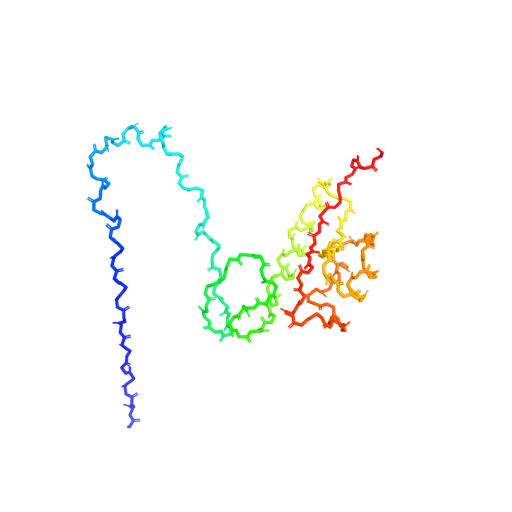558 1.00 85.69 124 THR A C 1
ATOM 945 O O . THR A 1 124 ? 10.264 -7.432 -13.732 1.00 85.69 124 THR A O 1
ATOM 948 N N . HIS A 1 125 ? 8.897 -6.502 -12.232 1.00 81.06 125 HIS A N 1
ATOM 949 C CA . HIS A 1 125 ? 8.073 -5.857 -13.248 1.00 81.06 125 HIS A CA 1
ATOM 950 C C . HIS A 1 125 ? 8.883 -4.800 -14.037 1.00 81.06 125 HIS A C 1
ATOM 952 O O . HIS A 1 125 ? 9.486 -3.921 -13.416 1.00 81.06 125 HIS A O 1
ATOM 958 N N . PRO A 1 126 ? 8.870 -4.815 -15.388 1.00 76.88 126 PRO A N 1
ATOM 959 C CA . PRO A 1 126 ? 9.775 -4.007 -16.219 1.00 76.88 126 PRO A CA 1
ATOM 960 C C . PRO A 1 126 ? 9.566 -2.495 -16.080 1.00 76.88 126 PRO A C 1
ATOM 962 O O . PRO A 1 126 ? 10.447 -1.712 -16.419 1.00 76.88 126 PRO A O 1
ATOM 965 N N . LYS A 1 127 ? 8.397 -2.074 -15.582 1.00 76.31 127 LYS A N 1
ATOM 966 C CA . LYS A 1 127 ? 8.051 -0.662 -15.360 1.00 76.31 127 LYS A CA 1
ATOM 967 C C . LYS A 1 127 ? 8.165 -0.223 -13.896 1.00 76.31 127 LYS A C 1
ATOM 969 O O . LYS A 1 127 ? 7.757 0.889 -13.590 1.00 76.31 127 LYS A O 1
ATOM 974 N N . GLY A 1 128 ? 8.670 -1.074 -13.001 1.00 76.62 128 GLY A N 1
ATOM 975 C CA . GLY A 1 128 ? 8.582 -0.876 -11.551 1.00 76.62 128 GLY A CA 1
ATOM 976 C C . GLY A 1 128 ? 7.281 -1.430 -10.957 1.00 76.62 128 GLY A C 1
ATOM 977 O O . GLY A 1 128 ? 6.376 -1.846 -11.689 1.00 76.62 128 GLY A O 1
ATOM 978 N N . CYS A 1 129 ? 7.204 -1.481 -9.622 1.00 81.12 129 CYS A N 1
ATOM 979 C CA . CYS A 1 129 ? 6.024 -1.993 -8.923 1.00 81.12 129 CYS A CA 1
ATOM 980 C C . CYS A 1 129 ? 4.848 -1.026 -9.078 1.00 81.12 129 CYS A C 1
ATOM 982 O O . CYS A 1 129 ? 4.952 0.144 -8.716 1.00 81.12 129 CYS A O 1
ATOM 984 N N . ARG A 1 130 ? 3.726 -1.546 -9.578 1.00 83.25 130 ARG A N 1
ATOM 985 C CA . ARG A 1 130 ? 2.466 -0.810 -9.758 1.00 83.25 130 ARG A CA 1
ATOM 986 C C . ARG A 1 130 ? 1.373 -1.240 -8.774 1.00 83.25 130 ARG A C 1
ATOM 988 O O . ARG A 1 130 ? 0.240 -0.789 -8.892 1.00 83.25 130 ARG A O 1
ATOM 995 N N . CYS A 1 131 ? 1.687 -2.158 -7.861 1.00 86.19 131 CYS A N 1
ATOM 996 C CA . CYS A 1 131 ? 0.739 -2.644 -6.861 1.00 86.19 131 CYS A CA 1
ATOM 997 C C . CYS A 1 131 ? 0.463 -1.548 -5.828 1.00 86.19 131 CYS A C 1
ATOM 999 O O . CYS A 1 131 ? 1.333 -0.710 -5.596 1.00 86.19 131 CYS A O 1
ATOM 1001 N N . GLY A 1 132 ? -0.719 -1.583 -5.218 1.00 86.50 132 GLY A N 1
ATOM 1002 C CA . GLY A 1 132 ? -1.131 -0.631 -4.188 1.00 86.50 132 GLY A CA 1
ATOM 1003 C C . GLY A 1 132 ? -1.534 -1.322 -2.890 1.00 86.50 132 GLY A C 1
ATOM 1004 O O . GLY A 1 132 ? -1.408 -2.540 -2.753 1.00 86.50 132 GLY A O 1
ATOM 1005 N N . TYR A 1 133 ? -2.049 -0.530 -1.955 1.00 89.88 133 TYR A N 1
ATOM 1006 C CA . TYR A 1 133 ? -2.670 -1.011 -0.724 1.00 89.88 133 TYR A CA 1
ATOM 1007 C C . TYR A 1 133 ? -4.172 -0.757 -0.775 1.00 89.88 133 TYR A C 1
ATOM 1009 O O . TYR A 1 133 ? -4.603 0.272 -1.296 1.00 89.88 133 TYR A O 1
ATOM 1017 N N . SER A 1 134 ? -4.946 -1.662 -0.192 1.00 89.94 134 SER A N 1
ATOM 1018 C CA . SER A 1 134 ? -6.382 -1.502 0.006 1.00 89.94 134 SER A CA 1
ATOM 1019 C C . SER A 1 134 ? -6.722 -1.728 1.476 1.00 89.94 134 SER A C 1
ATOM 1021 O O . SER A 1 134 ? -6.172 -2.623 2.119 1.00 89.94 134 SER A O 1
ATOM 1023 N N . GLY A 1 135 ? -7.608 -0.898 2.024 1.00 90.75 135 GLY A N 1
ATOM 1024 C CA . GLY A 1 135 ? -8.152 -1.093 3.363 1.00 90.75 135 GLY A CA 1
ATOM 1025 C C . GLY A 1 135 ? -9.288 -2.108 3.320 1.00 90.75 135 GLY A C 1
ATOM 1026 O O . GLY A 1 135 ? -10.241 -1.943 2.560 1.00 90.75 135 GLY A O 1
ATOM 1027 N N . VAL A 1 136 ? -9.215 -3.145 4.148 1.00 91.25 136 VAL A N 1
ATOM 1028 C CA . VAL A 1 136 ? -10.284 -4.141 4.256 1.00 91.25 136 VAL A CA 1
ATOM 1029 C C . VAL A 1 136 ? -11.205 -3.729 5.398 1.00 91.25 136 VAL A C 1
ATOM 1031 O O . VAL A 1 136 ? -10.769 -3.630 6.543 1.00 91.25 136 VAL A O 1
ATOM 1034 N N . GLY A 1 137 ? -12.475 -3.464 5.095 1.00 87.38 137 GLY A N 1
ATOM 1035 C CA . GLY A 1 137 ? -13.490 -3.105 6.090 1.00 87.38 137 GLY A CA 1
ATOM 1036 C C . GLY A 1 137 ? -13.902 -4.275 6.992 1.00 87.38 137 GLY A C 1
ATOM 1037 O O . GLY A 1 137 ? -13.578 -5.434 6.731 1.00 87.38 137 GLY A O 1
ATOM 1038 N N . LEU A 1 138 ? -14.670 -3.973 8.040 1.00 71.62 138 LEU A N 1
ATOM 1039 C CA . LEU A 1 138 ? -15.254 -4.971 8.951 1.00 71.62 138 LEU A CA 1
ATOM 1040 C C . LEU A 1 138 ? -16.499 -5.689 8.383 1.00 71.62 138 LEU A C 1
ATOM 1042 O O . LEU A 1 138 ? -16.990 -6.621 9.006 1.00 71.62 138 LEU A O 1
ATOM 1046 N N . GLN A 1 139 ? -17.015 -5.271 7.220 1.00 58.75 139 GLN A N 1
ATOM 1047 C CA . GLN A 1 139 ? -18.314 -5.721 6.685 1.00 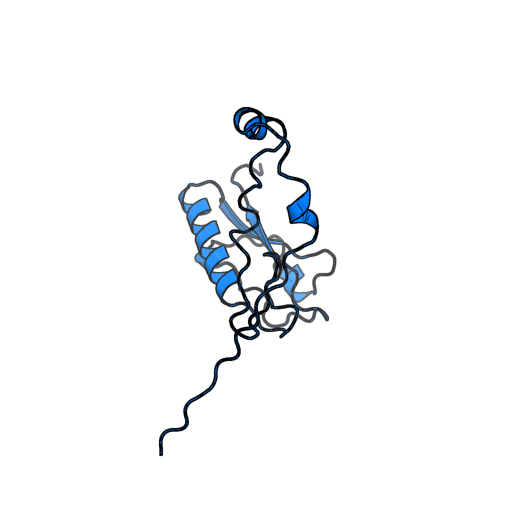58.75 139 GLN A CA 1
ATOM 1048 C C . GLN A 1 139 ? -18.252 -6.831 5.620 1.00 58.75 139 GLN A C 1
ATOM 1050 O O . GLN A 1 139 ? -19.263 -7.114 4.987 1.00 58.75 139 GLN A O 1
ATOM 1055 N N . TYR A 1 140 ? -17.108 -7.484 5.412 1.00 53.56 140 TYR A N 1
ATOM 1056 C CA . TYR A 1 140 ? -17.058 -8.684 4.568 1.00 53.56 140 TYR A CA 1
ATOM 1057 C C . TYR A 1 140 ? -17.479 -9.912 5.388 1.00 53.56 140 TYR A C 1
ATOM 1059 O O . TYR A 1 140 ? -16.626 -10.632 5.909 1.00 53.56 140 TYR A O 1
ATOM 1067 N N . VAL A 1 141 ? -18.794 -10.105 5.529 1.00 44.22 141 VAL A N 1
ATOM 1068 C CA . VAL A 1 141 ? -19.431 -11.375 5.923 1.00 44.22 141 VAL A CA 1
ATOM 1069 C C . VAL A 1 141 ? -20.262 -11.869 4.752 1.00 44.22 141 VAL A C 1
ATOM 1071 O O . VAL A 1 141 ? -21.044 -11.049 4.222 1.00 44.22 141 VAL A O 1
#

Radius of gyration: 21.6 Å; chains: 1; bounding box: 61×52×38 Å

pLDDT: mean 70.82, std 18.35, range [41.41, 94.94]